Protein AF-A0A0G1VTC9-F1 (afdb_monomer)

Foldseek 3Di:
DDDDDDDDDDDDPDAFPLVDDAFDAAPGPPDPPHPNVVLLVVVVVCVVVVHDDPFDWDWDPPPDQQTKIQGSVRRGIDHDD

pLDDT: mean 87.13, std 7.5, range [55.88, 94.88]

Radius of gyration: 12.94 Å; Cα contacts (8 Å, |Δi|>4): 107; chains: 1; bounding box: 30×26×37 Å

Structure (mmCIF, N/CA/C/O backbone):
data_AF-A0A0G1VTC9-F1
#
_entry.id   AF-A0A0G1VTC9-F1
#
loop_
_atom_site.group_PDB
_atom_site.id
_atom_site.type_symbol
_atom_site.label_atom_id
_atom_site.label_alt_id
_atom_site.label_comp_id
_atom_site.label_asym_id
_atom_site.label_entity_id
_atom_site.label_seq_id
_atom_site.pdbx_PDB_ins_code
_atom_site.Cartn_x
_atom_site.Cartn_y
_atom_site.Cartn_z
_atom_site.occupancy
_atom_site.B_iso_or_equiv
_atom_site.auth_seq_id
_atom_site.auth_comp_id
_atom_site.auth_asym_id
_atom_site.auth_atom_id
_atom_site.pdbx_PDB_model_num
ATOM 1 N N . MET A 1 1 ? -6.837 -12.092 21.852 1.00 55.88 1 MET A N 1
ATOM 2 C CA . MET A 1 1 ? -7.391 -11.994 20.482 1.00 55.88 1 MET A CA 1
ATOM 3 C C . MET A 1 1 ? -6.260 -12.293 19.511 1.00 55.88 1 MET A C 1
ATOM 5 O O . MET A 1 1 ? -5.150 -11.858 19.787 1.00 55.88 1 MET A O 1
ATOM 9 N N . GLY A 1 2 ? -6.498 -13.104 18.477 1.00 78.50 2 GLY A N 1
ATOM 10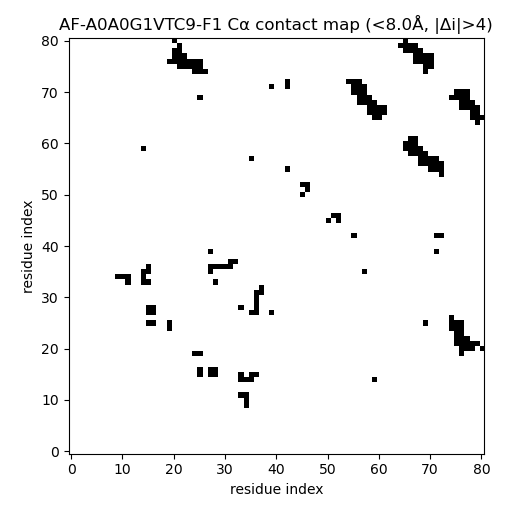 C CA . GLY A 1 2 ? -5.467 -13.493 17.505 1.00 78.50 2 GLY A CA 1
ATOM 11 C C . GLY A 1 2 ? -5.320 -12.471 16.377 1.00 78.50 2 GLY A C 1
ATOM 12 O O . GLY A 1 2 ? -6.270 -11.756 16.069 1.00 78.50 2 GLY A O 1
ATOM 13 N N . VAL A 1 3 ? -4.135 -12.415 15.769 1.00 76.62 3 VAL A N 1
ATOM 14 C CA . VAL A 1 3 ? -3.882 -11.611 14.567 1.00 76.62 3 VAL A CA 1
ATOM 15 C C . VAL A 1 3 ? -4.448 -12.361 13.362 1.00 76.62 3 VAL A C 1
ATOM 17 O O . VAL A 1 3 ? -4.123 -13.530 13.163 1.00 76.62 3 VAL A O 1
ATOM 20 N N . PHE A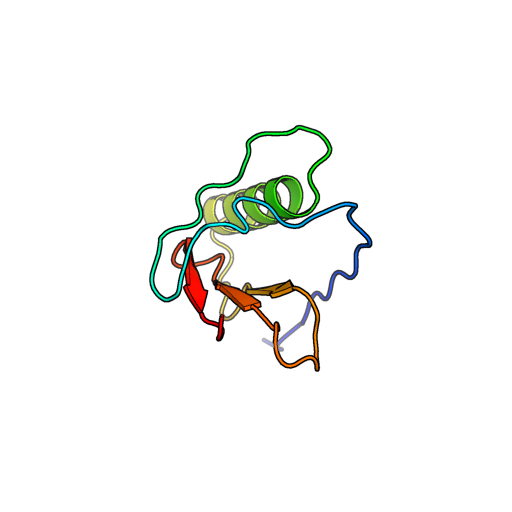 1 4 ? -5.282 -11.702 12.557 1.00 77.94 4 PHE A N 1
ATOM 21 C CA . PHE A 1 4 ? -5.703 -12.207 11.250 1.00 77.94 4 PHE A CA 1
ATOM 22 C C . PHE A 1 4 ? -5.158 -11.292 10.155 1.00 77.94 4 PHE A C 1
ATOM 24 O O . PHE A 1 4 ? -5.020 -10.086 10.352 1.00 77.94 4 PHE A O 1
ATOM 31 N N . ARG A 1 5 ? -4.830 -11.872 9.000 1.00 82.56 5 ARG A N 1
ATOM 32 C CA . ARG A 1 5 ? -4.283 -11.147 7.853 1.00 82.56 5 ARG A CA 1
ATOM 33 C C . ARG A 1 5 ? -5.226 -11.281 6.664 1.00 82.56 5 ARG A C 1
ATOM 35 O O . ARG A 1 5 ? -5.693 -12.378 6.373 1.00 82.56 5 ARG A O 1
ATOM 42 N N . VAL A 1 6 ? -5.481 -10.167 5.985 1.00 81.75 6 VAL A N 1
ATOM 43 C CA . VAL A 1 6 ? -6.210 -10.124 4.713 1.00 81.75 6 VAL A CA 1
ATOM 44 C C . VAL A 1 6 ? -5.215 -9.739 3.624 1.00 81.75 6 VAL A C 1
ATOM 46 O O . VAL A 1 6 ? -4.642 -8.655 3.679 1.00 81.75 6 VAL A O 1
ATOM 49 N N . GLU A 1 7 ? -5.004 -10.626 2.655 1.00 85.31 7 GLU A N 1
ATOM 50 C CA . GLU A 1 7 ? -4.134 -10.393 1.498 1.00 85.31 7 GLU A CA 1
ATOM 51 C C . GLU A 1 7 ? -4.997 -10.297 0.235 1.00 85.31 7 GLU A C 1
ATOM 53 O O . GLU A 1 7 ? -5.908 -11.099 0.028 1.00 85.31 7 GLU A O 1
ATOM 58 N N . VAL A 1 8 ? -4.735 -9.288 -0.598 1.00 83.31 8 VAL A N 1
ATOM 59 C CA . VAL A 1 8 ? -5.461 -9.052 -1.851 1.00 83.31 8 VAL A CA 1
ATOM 60 C C . VAL A 1 8 ? -4.441 -8.928 -2.970 1.00 83.31 8 VAL A C 1
ATOM 62 O O . VAL A 1 8 ? -3.610 -8.024 -2.951 1.00 83.31 8 VAL A O 1
ATOM 65 N N . GLN A 1 9 ? -4.525 -9.817 -3.959 1.00 85.88 9 GLN A N 1
ATOM 66 C CA . GLN A 1 9 ? -3.734 -9.739 -5.181 1.00 85.88 9 GLN A CA 1
ATOM 67 C C . GLN A 1 9 ? -4.654 -9.397 -6.347 1.00 85.88 9 GLN A C 1
ATOM 69 O O . GLN A 1 9 ? -5.677 -10.045 -6.564 1.00 85.88 9 GLN A O 1
ATOM 74 N N . ALA A 1 10 ? -4.291 -8.369 -7.100 1.00 82.50 10 ALA A N 1
ATOM 75 C CA . ALA A 1 10 ? -5.065 -7.906 -8.236 1.00 82.50 10 ALA A CA 1
ATOM 76 C C . ALA A 1 10 ? -4.130 -7.521 -9.380 1.00 82.50 10 ALA A C 1
ATOM 78 O O . ALA A 1 10 ? -3.041 -6.993 -9.162 1.00 82.50 10 ALA A O 1
ATOM 79 N N . VAL A 1 11 ? -4.573 -7.784 -10.608 1.00 81.75 11 VAL A N 1
ATOM 80 C CA . VAL A 1 11 ? -3.861 -7.392 -11.825 1.00 81.75 11 VAL A CA 1
ATOM 81 C C . VAL A 1 11 ? -4.555 -6.158 -12.387 1.00 81.75 11 VAL A C 1
ATOM 83 O O . VAL A 1 11 ? -5.665 -6.238 -12.909 1.00 81.75 11 VAL A O 1
ATOM 86 N N . GLY A 1 12 ? -3.918 -5.000 -12.228 1.00 74.44 12 GLY A N 1
ATOM 87 C CA . GLY A 1 12 ? -4.343 -3.745 -12.843 1.00 74.44 12 GLY A CA 1
ATOM 88 C C . GLY A 1 12 ? -3.543 -3.446 -14.110 1.00 74.44 12 GLY A C 1
ATOM 89 O O . GLY A 1 12 ? -2.434 -3.943 -14.284 1.00 74.44 12 GLY A O 1
ATOM 90 N N . ALA A 1 13 ? -4.082 -2.596 -14.985 1.00 74.19 13 ALA A N 1
ATOM 91 C CA . ALA A 1 13 ? -3.357 -2.148 -16.177 1.00 74.19 13 ALA A CA 1
ATOM 92 C C . ALA A 1 13 ? -2.141 -1.264 -15.830 1.00 74.19 13 ALA A C 1
ATOM 94 O O . ALA A 1 13 ? -1.099 -1.355 -16.471 1.00 74.19 13 ALA A O 1
ATOM 95 N N . HIS A 1 14 ? -2.282 -0.390 -14.828 1.00 74.00 14 HIS A N 1
ATOM 96 C CA . HIS A 1 14 ? -1.240 0.533 -14.365 1.00 74.00 14 HIS A CA 1
ATOM 97 C C . HIS A 1 14 ? -1.554 1.040 -12.944 1.00 74.00 14 HIS A C 1
ATOM 99 O O . HIS A 1 14 ? -2.726 1.272 -12.624 1.00 74.00 14 HIS A O 1
ATOM 105 N N . GLY A 1 15 ? -0.517 1.254 -12.125 1.00 77.94 15 GLY A N 1
ATOM 106 C CA . GLY A 1 15 ? -0.639 1.926 -10.826 1.00 77.94 15 GLY A CA 1
ATOM 107 C C . GLY A 1 15 ? -0.980 3.415 -10.975 1.00 77.94 15 GLY A C 1
ATOM 108 O O . GLY A 1 15 ? -0.609 4.049 -11.971 1.00 77.94 15 GLY A O 1
ATOM 109 N N . CYS A 1 16 ? -1.713 3.983 -10.014 1.00 87.88 16 CYS A N 1
ATOM 110 C CA . CYS A 1 16 ? -2.037 5.410 -10.013 1.00 87.88 16 CYS A CA 1
ATOM 111 C C . CYS A 1 16 ? -0.789 6.265 -9.776 1.00 87.88 16 CYS A C 1
ATOM 113 O O . CYS A 1 16 ? 0.130 5.896 -9.045 1.00 87.88 16 CYS A O 1
ATOM 115 N N . GLU A 1 17 ? -0.807 7.461 -10.374 1.00 86.25 17 GLU A N 1
ATOM 116 C CA . GLU A 1 17 ? 0.146 8.537 -10.082 1.00 86.25 17 GLU A CA 1
ATOM 117 C C . GLU A 1 17 ? 1.614 8.080 -10.128 1.00 86.25 17 GLU A C 1
ATOM 119 O O . GLU A 1 17 ? 2.448 8.546 -9.368 1.00 86.25 17 GLU A O 1
ATOM 124 N N . ARG A 1 18 ? 1.955 7.172 -11.052 1.00 81.62 18 ARG A N 1
ATOM 125 C CA . ARG A 1 18 ? 3.307 6.609 -11.275 1.00 81.62 18 ARG A CA 1
ATOM 126 C C . ARG A 1 18 ? 4.432 7.626 -11.512 1.00 81.62 18 ARG A C 1
ATOM 128 O O . ARG A 1 18 ? 5.583 7.240 -11.632 1.00 81.62 18 ARG A O 1
ATOM 135 N N . HIS A 1 19 ? 4.077 8.891 -11.707 1.00 85.19 19 HIS A N 1
ATOM 136 C CA . HIS A 1 19 ? 5.023 9.989 -11.860 1.00 85.19 19 HIS A CA 1
ATOM 137 C C . HIS A 1 19 ? 5.500 10.530 -10.505 1.00 85.19 19 HIS A C 1
ATOM 139 O O . HIS A 1 19 ? 6.500 11.242 -10.479 1.00 85.19 19 HIS A O 1
ATOM 145 N N . LEU A 1 20 ? 4.783 10.215 -9.418 1.00 85.81 20 LEU A N 1
ATOM 146 C CA . LEU A 1 20 ? 5.147 10.628 -8.071 1.00 85.81 20 LEU A CA 1
ATOM 147 C C . LEU A 1 20 ? 6.354 9.843 -7.568 1.00 85.81 20 LEU A C 1
ATOM 149 O O . LEU A 1 20 ? 6.406 8.619 -7.727 1.00 85.81 20 LEU A O 1
ATOM 153 N N . LYS A 1 21 ? 7.272 10.573 -6.947 1.00 86.06 21 LYS A N 1
ATOM 154 C CA . LYS A 1 21 ? 8.564 10.135 -6.425 1.00 86.06 21 LYS A CA 1
ATOM 155 C C . LYS A 1 21 ? 8.474 9.696 -4.966 1.00 86.06 21 LYS A C 1
ATOM 157 O O . LYS A 1 21 ? 7.423 9.743 -4.325 1.00 86.06 21 LYS A O 1
ATOM 162 N N . ASP A 1 22 ? 9.622 9.288 -4.445 1.00 87.25 22 ASP A N 1
ATOM 163 C CA . ASP A 1 22 ? 9.812 9.007 -3.032 1.00 87.25 22 ASP A CA 1
ATOM 164 C C . ASP A 1 22 ? 9.333 10.128 -2.120 1.00 87.25 22 ASP A C 1
ATOM 166 O O . ASP A 1 22 ? 9.580 11.310 -2.358 1.00 87.25 22 ASP A O 1
ATOM 170 N N . SER A 1 23 ? 8.695 9.721 -1.023 1.00 89.94 23 SER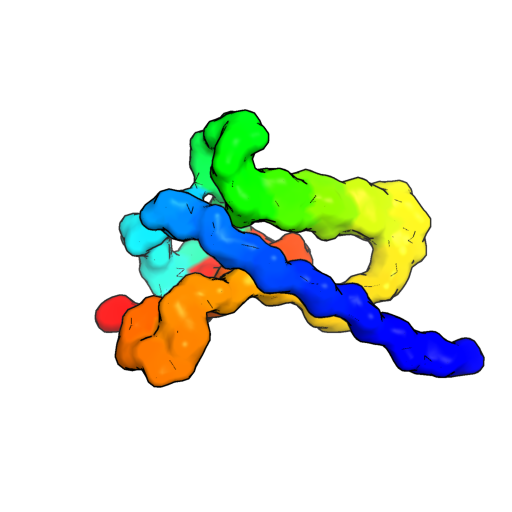 A N 1
ATOM 171 C CA . SER A 1 23 ? 8.123 10.597 0.001 1.00 89.94 23 SER A CA 1
ATOM 172 C C . SER A 1 23 ? 6.980 11.502 -0.477 1.00 89.94 23 SER A C 1
ATOM 174 O O . SER A 1 23 ? 6.480 12.309 0.308 1.00 89.94 23 SER A O 1
ATOM 176 N N . GLU A 1 24 ? 6.521 11.368 -1.724 1.00 90.75 24 GLU A N 1
ATOM 177 C CA . GLU A 1 24 ? 5.375 12.125 -2.221 1.00 90.75 24 GLU A CA 1
ATOM 178 C C . GLU A 1 24 ? 4.043 11.481 -1.812 1.00 90.75 24 GLU A C 1
ATOM 180 O O . GLU A 1 24 ? 3.932 10.276 -1.555 1.00 90.75 24 GLU A O 1
ATOM 185 N N . VAL A 1 25 ? 3.013 12.325 -1.720 1.00 92.38 25 VAL A N 1
ATOM 186 C CA . VAL A 1 25 ? 1.668 11.919 -1.313 1.00 92.38 25 VAL A CA 1
ATOM 187 C C . VAL A 1 25 ? 0.893 11.434 -2.527 1.00 92.38 25 VAL A C 1
ATOM 189 O O . VAL A 1 25 ? 0.638 12.194 -3.455 1.00 92.38 25 VAL A O 1
ATOM 192 N N . VAL A 1 26 ? 0.450 10.184 -2.473 1.00 90.25 26 VAL A N 1
ATOM 193 C CA . VAL A 1 26 ? -0.401 9.556 -3.480 1.00 90.25 26 VAL A CA 1
ATOM 194 C C . VAL A 1 26 ? -1.851 9.647 -3.014 1.00 90.25 26 VAL A C 1
ATOM 196 O O . VAL A 1 26 ? -2.229 9.073 -1.985 1.00 90.25 26 VAL A O 1
ATOM 199 N N . ILE A 1 27 ? -2.682 10.354 -3.771 1.00 89.56 27 ILE A N 1
ATOM 200 C CA . ILE A 1 27 ? -4.098 10.601 -3.459 1.00 89.56 27 ILE A CA 1
ATOM 201 C C . ILE A 1 27 ? -4.987 9.594 -4.203 1.00 89.56 27 ILE A C 1
ATOM 203 O O . ILE A 1 27 ? -6.025 9.161 -3.681 1.00 89.56 27 ILE A O 1
ATOM 207 N N . GLY A 1 28 ? -4.519 9.133 -5.362 1.00 89.81 28 GLY A N 1
ATOM 208 C CA . GLY A 1 28 ? -5.246 8.284 -6.292 1.00 89.81 28 GLY A CA 1
ATOM 209 C C . GLY A 1 28 ? -5.711 9.063 -7.519 1.00 89.81 28 GLY A C 1
ATOM 210 O O . GLY A 1 28 ? -5.897 10.269 -7.499 1.00 89.81 28 GLY A O 1
ATOM 211 N N . CYS A 1 29 ? -5.932 8.336 -8.607 1.00 90.62 29 CYS A N 1
ATOM 212 C CA . CYS A 1 29 ? -6.267 8.888 -9.914 1.00 90.62 29 CYS A CA 1
ATOM 213 C C . CYS A 1 29 ? -7.779 8.920 -10.214 1.00 90.62 29 CYS A C 1
ATOM 215 O O . CYS A 1 29 ? -8.166 9.122 -11.362 1.00 90.62 29 CYS A O 1
ATOM 217 N N . GLU A 1 30 ? -8.619 8.656 -9.204 1.00 87.38 30 GLU A N 1
ATOM 218 C CA . GLU A 1 30 ? -10.097 8.724 -9.203 1.00 87.38 30 GLU A CA 1
ATOM 219 C C . GLU A 1 30 ? -10.837 7.915 -10.285 1.00 87.38 30 GLU A C 1
ATOM 221 O O . GLU A 1 30 ? -12.060 7.978 -10.415 1.00 87.38 30 GLU A O 1
ATOM 226 N N . ARG A 1 31 ? -10.128 7.079 -11.046 1.00 89.19 31 ARG A N 1
ATOM 227 C CA . ARG A 1 31 ? -10.752 6.189 -12.026 1.00 89.19 31 ARG A CA 1
ATOM 228 C C . ARG A 1 31 ? -11.519 5.081 -11.309 1.00 89.19 31 ARG A C 1
ATOM 230 O O . ARG A 1 31 ? -10.950 4.335 -10.514 1.00 89.19 31 ARG A O 1
ATOM 237 N N . HIS A 1 32 ? -12.790 4.925 -11.668 1.00 86.25 32 HIS A N 1
ATOM 238 C CA . HIS A 1 32 ? -13.705 3.935 -11.085 1.00 86.25 32 HIS A CA 1
ATOM 239 C C . HIS A 1 32 ? -13.231 2.481 -11.237 1.00 86.25 32 HIS A C 1
ATOM 241 O O . HIS A 1 32 ? -13.602 1.626 -10.441 1.00 86.25 32 HIS A O 1
ATOM 247 N N . ASN A 1 33 ? -12.412 2.197 -12.251 1.00 88.31 33 ASN A N 1
ATOM 248 C CA . ASN A 1 33 ? -11.851 0.877 -12.526 1.00 88.31 33 ASN A CA 1
ATOM 249 C C . ASN A 1 33 ? -10.380 0.742 -12.098 1.00 88.31 33 ASN A C 1
ATOM 251 O O . ASN A 1 33 ? -9.731 -0.246 -12.439 1.00 88.31 33 ASN A O 1
ATOM 255 N N . CYS A 1 34 ? -9.824 1.725 -11.385 1.00 90.44 34 CYS A N 1
ATOM 256 C CA . CYS A 1 34 ? -8.460 1.625 -10.895 1.00 90.44 34 CYS A CA 1
ATOM 257 C C . CYS A 1 34 ? -8.410 0.833 -9.589 1.00 90.44 34 CYS A C 1
ATOM 259 O O . CYS A 1 34 ? -8.955 1.254 -8.568 1.00 90.44 34 CYS A O 1
ATOM 261 N N . VAL A 1 35 ? -7.685 -0.283 -9.627 1.00 91.44 35 VAL A N 1
ATOM 262 C CA . VAL A 1 35 ? -7.467 -1.177 -8.487 1.00 91.44 35 VAL A CA 1
ATOM 263 C C . VAL A 1 35 ? -6.896 -0.423 -7.282 1.00 91.44 35 VAL A C 1
ATOM 265 O O . VAL A 1 35 ? -7.420 -0.566 -6.183 1.00 91.44 35 VAL A O 1
ATOM 268 N N . ASP A 1 36 ? -5.910 0.456 -7.479 1.00 91.38 36 ASP A N 1
ATOM 269 C CA . ASP A 1 36 ? -5.321 1.256 -6.397 1.00 91.38 36 ASP A CA 1
ATOM 270 C C . ASP A 1 36 ? -6.365 2.146 -5.709 1.00 91.38 36 ASP A C 1
ATOM 272 O O . ASP A 1 36 ? -6.408 2.234 -4.480 1.00 91.38 36 ASP A O 1
ATOM 276 N N . CYS A 1 37 ? -7.235 2.793 -6.494 1.00 92.00 37 CYS A N 1
ATOM 277 C CA . CYS A 1 37 ? -8.299 3.650 -5.966 1.00 92.00 37 CYS A CA 1
ATOM 278 C C . CYS A 1 37 ? -9.353 2.840 -5.206 1.00 92.00 37 CYS A C 1
ATOM 280 O O . CYS A 1 37 ? -9.797 3.263 -4.137 1.00 92.00 37 CYS A O 1
ATOM 282 N N . ILE A 1 38 ? -9.720 1.666 -5.724 1.00 92.50 38 ILE A N 1
ATOM 283 C CA . ILE A 1 38 ? -10.650 0.743 -5.063 1.00 92.50 38 ILE A CA 1
ATOM 284 C C . ILE A 1 38 ? -10.074 0.293 -3.713 1.00 92.50 38 ILE A C 1
ATOM 286 O O . ILE A 1 38 ? -10.761 0.372 -2.693 1.00 92.50 38 ILE A O 1
ATOM 290 N N . THR A 1 39 ? -8.800 -0.105 -3.674 1.00 92.38 39 THR A N 1
ATOM 291 C CA . THR A 1 39 ? -8.128 -0.527 -2.436 1.00 92.38 39 THR A CA 1
ATOM 292 C C . THR A 1 39 ? -8.006 0.625 -1.437 1.00 92.38 39 THR A C 1
ATOM 294 O O . THR A 1 39 ? -8.282 0.445 -0.250 1.00 92.38 39 THR A O 1
ATOM 297 N N . ARG A 1 40 ? -7.675 1.841 -1.891 1.00 92.38 40 ARG A N 1
ATOM 298 C CA . ARG A 1 40 ? -7.663 3.047 -1.040 1.00 92.38 40 ARG A CA 1
ATOM 299 C C . ARG A 1 40 ? -9.022 3.297 -0.397 1.00 92.38 40 ARG A C 1
ATOM 301 O O . ARG A 1 40 ? -9.093 3.556 0.804 1.00 92.38 40 ARG A O 1
ATOM 308 N N . GLU A 1 41 ? -10.102 3.190 -1.166 1.00 93.12 41 GLU A N 1
ATOM 309 C CA . GLU A 1 41 ? -11.455 3.347 -0.635 1.00 93.12 41 GLU A CA 1
ATOM 310 C C . GLU A 1 41 ? -11.810 2.245 0.371 1.00 93.12 41 GLU A C 1
ATOM 312 O O . GLU A 1 41 ? -12.397 2.533 1.416 1.00 93.12 41 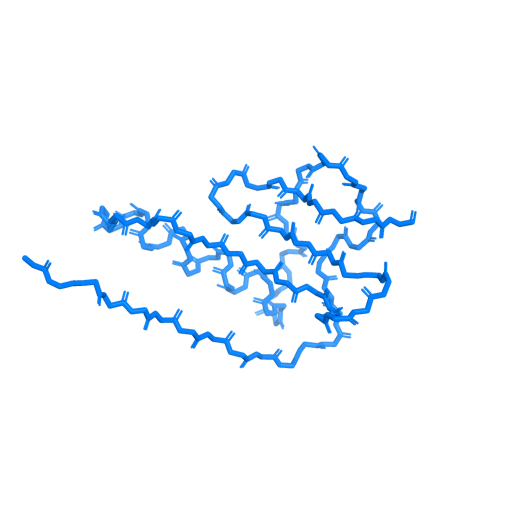GLU A O 1
ATOM 317 N N . TYR A 1 42 ? -11.390 1.003 0.123 1.00 93.00 42 TYR A N 1
ATOM 318 C CA . TYR A 1 42 ? -11.552 -0.093 1.077 1.00 93.00 42 TYR A CA 1
ATOM 319 C C . TYR A 1 42 ? -10.865 0.203 2.422 1.00 93.00 42 TYR A C 1
ATOM 321 O O . TYR A 1 42 ? -11.510 0.128 3.470 1.00 93.00 42 TYR A O 1
ATOM 329 N N . ILE A 1 43 ? -9.606 0.656 2.413 1.00 92.81 43 ILE A N 1
ATOM 330 C CA . ILE A 1 43 ? -8.895 1.053 3.641 1.00 92.81 43 ILE A CA 1
ATOM 331 C C . ILE A 1 43 ? -9.587 2.232 4.341 1.00 92.81 43 ILE A C 1
ATOM 333 O O . ILE A 1 43 ? -9.742 2.221 5.565 1.00 92.81 43 ILE A O 1
ATOM 337 N N . ARG A 1 44 ? -10.076 3.232 3.593 1.00 92.50 44 ARG A N 1
ATOM 338 C CA . ARG A 1 44 ? -10.857 4.347 4.167 1.00 92.50 44 ARG A CA 1
ATOM 339 C C . ARG A 1 44 ? -12.142 3.865 4.841 1.00 92.50 44 ARG A C 1
ATOM 341 O O . ARG A 1 44 ? -12.563 4.468 5.827 1.00 92.50 44 ARG A O 1
ATOM 348 N N . ARG A 1 45 ? -12.793 2.821 4.322 1.00 94.88 45 ARG A N 1
ATOM 349 C CA . ARG A 1 45 ? -13.985 2.220 4.946 1.00 94.88 45 ARG A CA 1
ATOM 350 C C . ARG A 1 45 ? -13.635 1.490 6.240 1.00 94.88 45 ARG A C 1
ATOM 352 O O . ARG A 1 45 ? -14.320 1.706 7.232 1.00 94.88 45 ARG A O 1
ATOM 359 N N . LEU A 1 46 ? -12.544 0.723 6.267 1.00 93.06 46 LEU A N 1
ATOM 360 C CA . LEU A 1 46 ? -12.069 0.058 7.489 1.00 93.06 46 LEU A CA 1
ATOM 361 C C . LEU A 1 46 ? -11.710 1.062 8.595 1.00 93.06 46 LEU A C 1
ATOM 363 O O . LEU A 1 46 ? -12.133 0.895 9.738 1.00 93.06 46 LEU A O 1
ATOM 367 N N . LYS A 1 47 ? -11.014 2.154 8.246 1.00 90.94 47 LYS A N 1
ATOM 368 C CA . LYS A 1 47 ? -10.730 3.256 9.183 1.00 90.94 47 LYS A CA 1
ATOM 369 C C . LYS A 1 47 ? -12.017 3.881 9.736 1.00 90.94 47 LYS A C 1
ATOM 371 O O . LYS A 1 47 ? -12.132 4.073 10.940 1.00 90.94 47 LYS A O 1
ATOM 376 N N . ARG A 1 48 ? -13.006 4.154 8.871 1.00 94.19 48 ARG A N 1
ATOM 377 C CA . ARG A 1 48 ? -14.328 4.681 9.273 1.00 94.19 48 ARG A CA 1
ATOM 378 C C . ARG A 1 48 ? -15.118 3.711 10.159 1.00 94.19 48 ARG A C 1
ATOM 380 O O . ARG A 1 48 ? -15.939 4.158 10.949 1.00 94.19 48 ARG A O 1
ATOM 387 N N . ALA A 1 49 ? -14.860 2.411 10.050 1.00 94.69 49 ALA A N 1
ATOM 388 C CA . ALA A 1 49 ? -15.449 1.375 10.893 1.00 94.69 49 ALA A CA 1
ATOM 389 C C . ALA A 1 49 ? -14.692 1.154 12.221 1.00 94.69 49 ALA A C 1
ATOM 391 O O . ALA A 1 49 ? -14.938 0.155 12.891 1.00 94.69 49 ALA A O 1
ATOM 392 N N . ASN A 1 50 ? -13.761 2.044 12.598 1.00 90.75 50 ASN A N 1
ATOM 393 C CA . ASN A 1 50 ? -12.910 1.922 13.791 1.00 90.75 50 ASN A CA 1
ATOM 394 C C . ASN A 1 50 ? -12.097 0.614 13.854 1.00 90.75 50 ASN A C 1
ATOM 396 O O . ASN A 1 50 ? -11.765 0.133 14.937 1.00 90.75 50 ASN A O 1
ATOM 400 N N . SER A 1 51 ? -11.759 0.029 12.701 1.00 89.31 51 SER A N 1
ATOM 401 C CA . SER A 1 51 ? -10.841 -1.113 12.658 1.00 89.31 51 SER A CA 1
ATOM 402 C C . SER A 1 51 ? -9.415 -0.657 12.974 1.00 89.31 51 SER A C 1
ATOM 404 O O . SER A 1 51 ? -8.955 0.359 12.449 1.00 89.31 51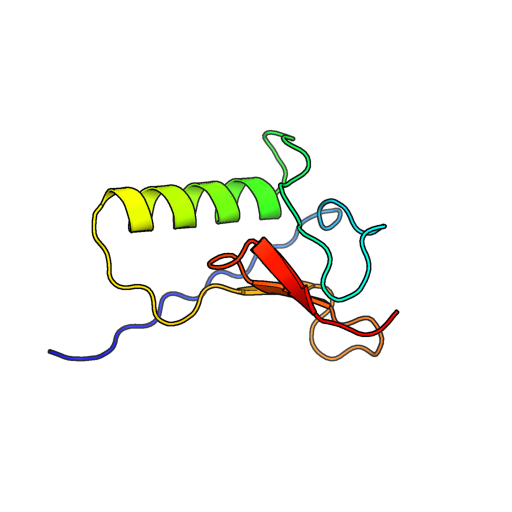 SER A O 1
ATOM 406 N N . SER A 1 52 ? -8.701 -1.425 13.797 1.00 88.44 52 SER A N 1
ATOM 407 C CA . SER A 1 52 ? -7.256 -1.262 13.969 1.00 88.44 52 SER A CA 1
ATOM 408 C C . SER A 1 52 ? -6.546 -1.889 12.767 1.00 88.44 52 SER A C 1
ATOM 410 O O . SER A 1 52 ? -6.788 -3.052 12.446 1.00 88.44 52 SER A O 1
ATOM 412 N N . ILE A 1 53 ? -5.741 -1.098 12.056 1.00 89.38 53 ILE A N 1
ATOM 413 C CA . ILE A 1 53 ? -5.017 -1.522 10.853 1.00 89.38 53 ILE A CA 1
ATOM 414 C C . ILE A 1 53 ? -3.538 -1.237 11.090 1.00 89.38 53 ILE A C 1
ATOM 416 O O . ILE A 1 53 ? -3.130 -0.077 11.059 1.00 89.38 53 ILE A O 1
ATOM 420 N N . ASP A 1 54 ? -2.750 -2.286 11.308 1.00 89.62 54 ASP A N 1
ATOM 421 C CA . ASP A 1 54 ? -1.312 -2.148 11.562 1.00 89.62 54 ASP A CA 1
ATOM 422 C C . ASP A 1 54 ? -0.529 -1.850 10.275 1.00 89.62 54 ASP A C 1
ATOM 424 O O . ASP A 1 54 ? 0.418 -1.067 10.274 1.00 89.62 54 ASP A O 1
ATOM 428 N N . ILE A 1 55 ? -0.924 -2.476 9.159 1.00 90.56 55 ILE A N 1
ATOM 429 C CA . ILE A 1 55 ? -0.237 -2.388 7.865 1.00 90.56 55 ILE A CA 1
ATOM 430 C C . ILE A 1 55 ? -1.279 -2.302 6.746 1.00 90.56 55 ILE A C 1
ATOM 432 O O . ILE A 1 55 ? -2.201 -3.114 6.682 1.00 90.56 55 ILE A O 1
ATOM 436 N N . ALA A 1 56 ? -1.110 -1.344 5.833 1.00 92.69 56 ALA A N 1
ATOM 437 C CA . ALA A 1 56 ? -1.848 -1.290 4.574 1.00 92.69 56 ALA A CA 1
ATOM 438 C C . ALA A 1 56 ? -0.945 -0.721 3.473 1.00 92.69 56 ALA A C 1
ATOM 440 O O . ALA A 1 56 ? -0.673 0.480 3.455 1.00 92.69 56 ALA A O 1
ATOM 441 N N . LEU A 1 57 ? -0.476 -1.589 2.578 1.00 92.75 57 LEU A N 1
ATOM 442 C CA . LEU A 1 57 ? 0.466 -1.252 1.510 1.00 92.75 57 LEU A CA 1
ATOM 443 C C . LEU A 1 57 ? -0.119 -1.636 0.146 1.00 92.75 57 LEU A C 1
ATOM 445 O O . LEU A 1 57 ? -0.801 -2.655 0.033 1.00 92.75 57 LEU A O 1
ATOM 449 N N . LEU A 1 58 ? 0.171 -0.839 -0.882 1.00 91.75 58 LEU A N 1
ATOM 450 C CA . LEU A 1 58 ? 0.147 -1.291 -2.274 1.00 91.75 58 LEU A CA 1
ATOM 451 C C . LEU A 1 58 ? 1.587 -1.421 -2.744 1.00 91.75 58 LEU A C 1
ATOM 453 O O . LEU A 1 58 ? 2.303 -0.426 -2.760 1.00 91.75 58 LEU A O 1
ATOM 457 N N . THR A 1 59 ? 1.979 -2.626 -3.136 1.00 91.12 59 THR A N 1
ATOM 458 C CA . THR A 1 59 ? 3.288 -2.885 -3.734 1.00 91.12 59 THR A CA 1
ATOM 459 C C . THR A 1 59 ? 3.122 -3.020 -5.241 1.00 91.12 59 THR A C 1
ATOM 461 O O . THR A 1 59 ? 2.453 -3.937 -5.725 1.00 91.12 59 THR A O 1
ATOM 464 N N . HIS A 1 60 ? 3.725 -2.106 -5.989 1.00 87.88 60 HIS A N 1
ATOM 465 C CA . HIS A 1 60 ? 3.802 -2.149 -7.443 1.00 87.88 60 HIS A CA 1
ATOM 466 C C . HIS A 1 60 ? 5.114 -2.810 -7.867 1.00 87.88 60 HIS A C 1
ATOM 468 O O . HIS A 1 60 ? 6.158 -2.536 -7.287 1.00 87.88 60 HIS A O 1
ATOM 474 N N . TRP A 1 61 ? 5.049 -3.671 -8.889 1.00 87.06 61 TRP A N 1
ATOM 475 C CA . TRP A 1 61 ? 6.198 -4.412 -9.440 1.00 87.06 61 TRP A CA 1
ATOM 476 C C . TRP A 1 61 ? 7.048 -5.137 -8.375 1.00 87.06 61 TRP A C 1
ATOM 478 O O . TRP A 1 61 ? 8.259 -4.911 -8.294 1.00 87.06 61 TRP A O 1
ATOM 488 N N . PRO A 1 62 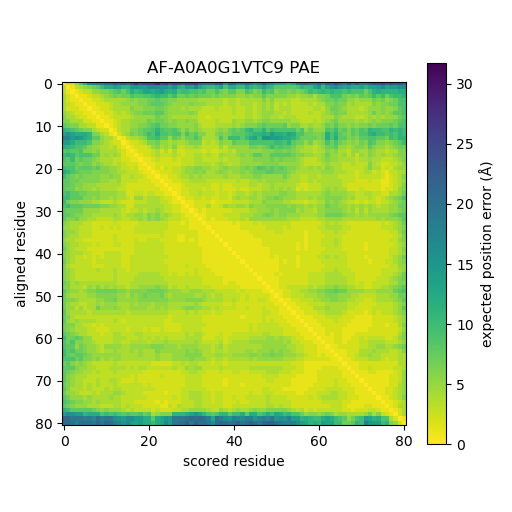? 6.428 -6.015 -7.564 1.00 87.75 62 PRO A N 1
ATOM 489 C CA . PRO A 1 62 ? 7.102 -6.661 -6.444 1.00 87.75 62 PRO A CA 1
ATOM 490 C C . PRO A 1 62 ? 8.320 -7.472 -6.904 1.00 87.75 62 PRO A C 1
ATOM 492 O O . PRO A 1 62 ? 8.231 -8.255 -7.853 1.00 87.75 62 PRO A O 1
ATOM 495 N N . GLY A 1 63 ? 9.444 -7.304 -6.210 1.00 87.44 63 GLY A N 1
ATOM 496 C CA . GLY A 1 63 ? 10.697 -8.014 -6.465 1.00 87.44 63 GLY A CA 1
ATOM 497 C C . GLY A 1 63 ? 11.516 -7.486 -7.646 1.00 87.44 63 GLY A C 1
ATOM 498 O O . GLY A 1 63 ? 12.444 -8.165 -8.083 1.00 87.44 63 GLY A O 1
ATOM 499 N N . THR A 1 64 ? 11.187 -6.306 -8.178 1.00 88.81 64 THR A N 1
ATOM 500 C CA . THR A 1 64 ? 11.935 -5.662 -9.273 1.00 88.81 64 THR A CA 1
ATOM 501 C C . THR A 1 64 ? 12.690 -4.422 -8.786 1.00 88.81 64 THR A C 1
ATOM 503 O O . THR A 1 64 ? 12.385 -3.885 -7.726 1.00 88.81 64 THR A O 1
ATOM 506 N N . GLU A 1 65 ? 13.651 -3.921 -9.571 1.00 86.19 65 GLU A N 1
ATOM 507 C CA . GLU A 1 65 ? 14.357 -2.657 -9.266 1.00 86.19 65 GLU A CA 1
ATOM 508 C C . GLU A 1 65 ? 13.424 -1.436 -9.228 1.00 86.19 65 GLU A C 1
ATOM 510 O O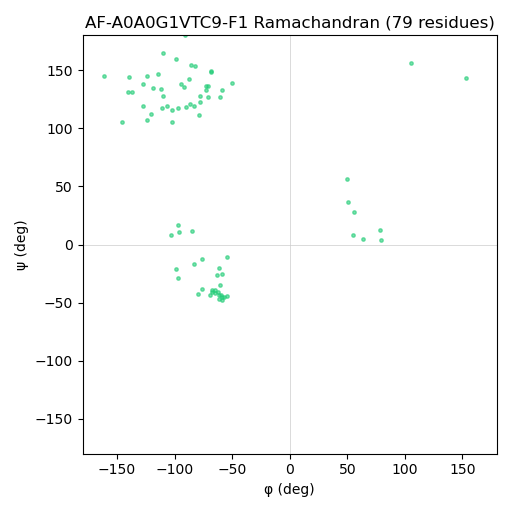 . GLU A 1 65 ? 13.762 -0.427 -8.622 1.00 86.19 65 GLU A O 1
ATOM 515 N N . GLN A 1 66 ? 12.251 -1.544 -9.856 1.00 86.31 66 GLN A N 1
ATOM 516 C CA . GLN A 1 66 ? 11.221 -0.508 -9.920 1.00 86.31 66 GLN A CA 1
ATOM 517 C C . GLN A 1 66 ? 10.133 -0.734 -8.863 1.00 86.31 66 GLN A C 1
ATOM 519 O O . GLN A 1 66 ? 9.027 -0.218 -9.012 1.00 86.31 66 GLN A O 1
ATOM 524 N N . GLU A 1 67 ? 10.388 -1.565 -7.845 1.00 89.69 67 GLU A N 1
ATOM 525 C CA . GLU A 1 67 ? 9.412 -1.804 -6.789 1.00 89.69 67 GLU A CA 1
ATOM 526 C C . GLU A 1 67 ? 9.090 -0.500 -6.055 1.00 89.69 67 GLU A C 1
ATOM 528 O O . GLU A 1 67 ? 9.967 0.199 -5.541 1.00 89.69 67 GLU A O 1
ATOM 533 N N . VAL A 1 68 ? 7.796 -0.206 -5.974 1.00 90.56 68 VAL A N 1
ATOM 534 C CA . VAL A 1 68 ? 7.270 0.959 -5.273 1.00 90.56 68 VAL A CA 1
ATOM 535 C C . VAL A 1 68 ? 6.204 0.507 -4.290 1.00 90.56 68 VAL A C 1
ATOM 537 O O . VAL A 1 68 ? 5.370 -0.340 -4.598 1.00 90.56 68 VAL A O 1
ATOM 540 N N . ASN A 1 69 ? 6.222 1.087 -3.099 1.00 92.00 69 ASN A N 1
ATOM 541 C CA . ASN A 1 69 ? 5.312 0.806 -2.006 1.00 92.00 69 ASN A CA 1
ATOM 542 C C . ASN A 1 69 ? 4.548 2.077 -1.621 1.00 92.00 69 ASN A C 1
ATOM 544 O O . ASN A 1 69 ? 5.113 3.015 -1.058 1.00 92.00 69 ASN A O 1
ATOM 548 N N . ASP A 1 70 ? 3.240 2.096 -1.866 1.00 92.75 70 ASP A N 1
ATOM 549 C CA . ASP A 1 70 ? 2.358 3.143 -1.356 1.00 92.75 70 ASP A CA 1
ATOM 550 C C . ASP A 1 70 ? 1.808 2.739 0.013 1.00 92.75 70 ASP A C 1
ATOM 552 O O . ASP A 1 70 ? 1.050 1.771 0.140 1.00 92.75 70 ASP A O 1
ATOM 556 N N . ASN A 1 71 ? 2.110 3.523 1.044 1.00 93.62 71 ASN A N 1
ATOM 557 C CA . ASN A 1 71 ? 1.506 3.353 2.356 1.00 93.62 71 ASN A CA 1
ATOM 558 C C . ASN A 1 71 ? 0.097 3.954 2.362 1.00 93.62 71 ASN A C 1
ATOM 560 O O . ASN A 1 71 ? -0.083 5.167 2.320 1.00 93.62 71 ASN A O 1
ATOM 564 N N . LEU A 1 72 ? -0.931 3.112 2.454 1.00 93.50 72 LEU A N 1
ATOM 565 C CA . LEU A 1 72 ? -2.332 3.544 2.437 1.00 93.50 72 LEU A CA 1
ATOM 566 C C . LEU A 1 72 ? -2.795 4.157 3.767 1.00 93.50 72 LEU A C 1
ATOM 568 O O . LEU A 1 72 ? -3.874 4.757 3.837 1.00 93.50 72 LEU A O 1
ATOM 572 N N . LEU A 1 73 ? -2.010 4.009 4.837 1.00 92.19 73 LEU A N 1
ATOM 573 C CA . LEU A 1 73 ? -2.297 4.639 6.120 1.00 92.19 73 LEU A CA 1
ATOM 574 C C . LEU A 1 73 ? -1.877 6.107 6.131 1.00 92.19 73 LEU A C 1
ATOM 576 O O . LEU A 1 73 ? -2.660 6.924 6.622 1.00 92.19 73 LEU A O 1
ATOM 580 N N . THR A 1 74 ? -0.701 6.419 5.582 1.00 91.50 74 THR A N 1
ATOM 581 C CA . THR A 1 74 ? -0.124 7.775 5.529 1.00 91.50 74 THR A CA 1
ATOM 582 C C . THR A 1 74 ? -0.346 8.476 4.189 1.00 91.50 74 THR A C 1
ATOM 584 O O . THR A 1 74 ? -0.290 9.698 4.124 1.00 91.50 74 THR A O 1
ATOM 587 N N . GLY A 1 75 ? -0.609 7.717 3.126 1.00 91.00 75 GLY A N 1
ATOM 588 C CA . GLY A 1 75 ? -0.664 8.200 1.747 1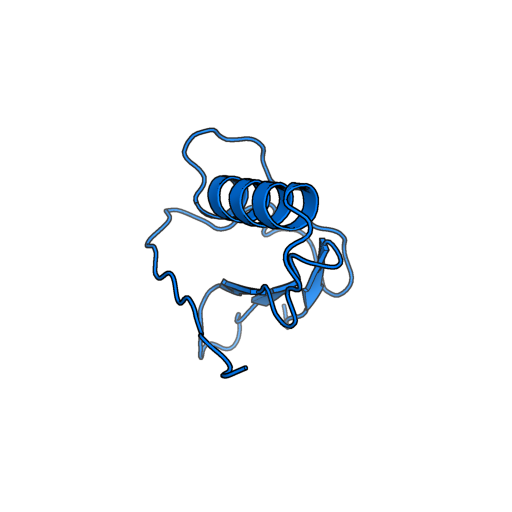.00 91.00 75 GLY A CA 1
ATOM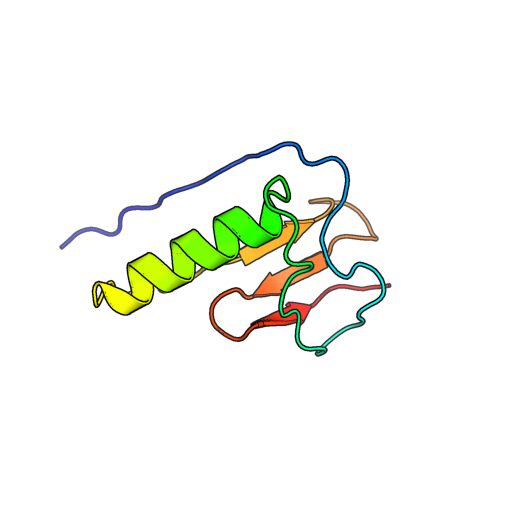 589 C C . GLY A 1 75 ? 0.709 8.381 1.096 1.00 91.00 75 GLY A C 1
ATOM 590 O O . GLY A 1 75 ? 0.759 8.865 -0.026 1.00 91.00 75 GLY A O 1
ATOM 591 N N . VAL A 1 76 ? 1.804 8.020 1.768 1.00 92.62 76 VAL A N 1
ATOM 592 C CA . VAL A 1 76 ? 3.175 8.296 1.309 1.00 92.62 76 VAL A CA 1
ATOM 593 C C . VAL A 1 76 ? 3.726 7.134 0.488 1.00 92.62 76 VAL A C 1
ATOM 595 O O . VAL A 1 76 ? 3.589 5.974 0.885 1.00 92.62 76 VAL A O 1
ATOM 598 N N . ARG A 1 77 ? 4.374 7.456 -0.631 1.00 91.88 77 ARG A N 1
ATOM 599 C CA . ARG A 1 77 ? 5.109 6.512 -1.478 1.00 91.88 77 ARG A CA 1
ATOM 600 C C . ARG A 1 77 ? 6.559 6.327 -1.025 1.00 91.88 77 ARG A C 1
ATOM 602 O O . ARG A 1 77 ? 7.214 7.294 -0.649 1.00 91.88 77 ARG A O 1
ATOM 609 N N . MET A 1 78 ? 7.053 5.095 -1.122 1.00 89.69 78 MET A N 1
ATOM 610 C CA . MET A 1 78 ? 8.448 4.705 -0.891 1.00 89.69 78 MET A CA 1
ATOM 611 C C . MET A 1 78 ? 8.901 3.710 -1.972 1.00 89.69 78 MET A C 1
ATOM 613 O O . MET A 1 78 ? 8.209 2.723 -2.194 1.00 89.69 78 MET A O 1
ATOM 617 N N . GLY A 1 79 ? 10.049 3.904 -2.610 1.00 80.38 79 GLY A N 1
ATOM 618 C CA . GLY A 1 79 ? 10.588 3.040 -3.662 1.00 80.38 79 GLY A CA 1
ATOM 619 C C . GLY A 1 79 ? 11.499 3.791 -4.637 1.00 80.38 79 GLY A C 1
ATOM 620 O O . GLY A 1 79 ? 11.237 4.932 -5.007 1.00 80.38 79 GLY A O 1
ATOM 621 N N . ASN A 1 80 ? 12.558 3.124 -5.093 1.00 61.12 80 ASN A N 1
ATOM 622 C CA . ASN A 1 80 ? 13.535 3.740 -5.986 1.00 61.12 80 ASN A CA 1
ATOM 623 C C . ASN A 1 80 ? 12.964 3.928 -7.400 1.00 61.12 80 ASN A C 1
ATOM 625 O O . ASN A 1 80 ? 12.425 2.995 -7.996 1.00 61.12 80 ASN A O 1
ATOM 629 N N . PHE A 1 81 ? 13.161 5.130 -7.943 1.00 58.34 81 PHE A N 1
ATOM 630 C CA . PHE A 1 81 ? 13.127 5.403 -9.381 1.00 58.34 81 PHE A CA 1
ATOM 631 C C . PHE A 1 81 ? 14.548 5.569 -9.911 1.00 58.34 81 PHE A C 1
ATOM 633 O O . PHE A 1 81 ? 15.347 6.252 -9.229 1.00 58.34 81 PHE A O 1
#

Nearest PDB structures (foldseek):
  3rri-assembly1_A  TM=4.197E-01  e=6.666E+00  Alicyclobacillus acidocaldarius subsp. acidocaldarius DSM 446
  4kb6-assembly1_A  TM=4.008E-01  e=8.716E+00  Sus scrofa
  5v2n-assembly1_A  TM=3.003E-01  e=8.151E+00  Homo sapiens

Solvent-accessible surface area (backbone atoms only — not comparable to full-atom values): 5317 Å² total; per-residue (Å²): 135,81,93,83,86,88,86,85,89,81,90,64,97,70,76,59,66,76,84,62,54,64,74,35,78,60,88,59,70,78,47,94,85,36,58,64,40,53,52,50,50,51,54,54,50,41,52,74,68,71,50,90,75,94,78,50,74,48,72,43,59,78,94,46,87,66,26,32,38,36,31,67,81,81,27,35,28,46,46,58,129

Secondary structure (DSSP, 8-state):
------------SS-TTTT--TTPBP-----TT-HHHHHHHHHHHHHHTT---S--EEEESTTSTT-EEEETTT-BEE---

Organism: NCBI:txid1618448

Mean predicted aligned error: 4.38 Å

Sequence (81 aa):
MGVFRVEVQAVGAHGCERHLKDSEVVIGCERHNCVDCITREYIRRLKRANSSIDIALLTHWPGTEQEVNDNLLTGVRMGNF